Protein AF-A0A5R9DVR2-F1 (afdb_monomer_lite)

Structure (mmCIF, N/CA/C/O backbone):
data_AF-A0A5R9DVR2-F1
#
_entry.id   AF-A0A5R9DVR2-F1
#
loop_
_atom_site.group_PDB
_atom_site.id
_atom_site.type_symbol
_atom_site.label_atom_id
_atom_site.label_alt_id
_atom_site.label_comp_id
_atom_site.label_asym_id
_atom_site.label_entity_id
_atom_site.label_seq_id
_atom_site.pdbx_PDB_ins_code
_atom_site.Cartn_x
_atom_site.Cartn_y
_atom_site.Cartn_z
_atom_site.occupancy
_atom_site.B_iso_or_equiv
_atom_site.auth_seq_id
_atom_site.auth_comp_id
_atom_site.auth_asym_id
_atom_site.auth_atom_id
_atom_site.pdbx_PDB_model_num
ATOM 1 N N . MET A 1 1 ? -23.864 12.093 -17.823 1.00 37.00 1 MET A N 1
ATOM 2 C CA . MET A 1 1 ? -22.610 11.784 -17.109 1.00 37.00 1 MET A CA 1
ATOM 3 C C . MET A 1 1 ? -23.005 11.231 -15.755 1.00 37.00 1 MET A C 1
ATOM 5 O O . MET A 1 1 ? -23.477 11.993 -14.920 1.00 37.00 1 MET A O 1
ATOM 9 N N . SER A 1 2 ? -22.986 9.905 -15.611 1.00 36.50 2 SER A N 1
ATOM 10 C CA . SER A 1 2 ? -23.407 9.242 -14.376 1.00 36.50 2 SER A CA 1
ATOM 11 C C . SER A 1 2 ? -22.397 9.534 -13.280 1.00 36.50 2 SER A C 1
ATOM 13 O O . SER A 1 2 ? -21.210 9.268 -13.428 1.00 36.50 2 SER A O 1
ATOM 15 N N . LYS A 1 3 ? -22.899 10.113 -12.196 1.00 41.38 3 LYS A N 1
ATOM 16 C CA . LYS A 1 3 ? -22.211 10.243 -10.921 1.00 41.38 3 LYS A CA 1
ATOM 17 C C . LYS A 1 3 ? -22.078 8.821 -10.376 1.00 41.38 3 LYS A C 1
ATOM 19 O O . LYS A 1 3 ? -23.078 8.265 -9.929 1.00 41.38 3 LYS A O 1
ATOM 24 N N . THR A 1 4 ? -20.906 8.204 -10.523 1.00 46.38 4 THR A N 1
ATOM 25 C CA . THR A 1 4 ? -20.584 6.939 -9.851 1.00 46.38 4 THR A CA 1
ATOM 26 C C . THR A 1 4 ? -20.920 7.134 -8.379 1.00 46.38 4 THR A C 1
ATOM 28 O O . THR A 1 4 ? -20.463 8.101 -7.765 1.00 46.38 4 THR A O 1
ATOM 31 N N . ALA A 1 5 ? -21.832 6.314 -7.860 1.00 40.66 5 ALA A N 1
ATOM 32 C CA . ALA A 1 5 ? -22.157 6.326 -6.448 1.00 40.66 5 ALA A CA 1
ATOM 33 C C . ALA A 1 5 ? -20.849 6.064 -5.697 1.00 40.66 5 ALA A C 1
ATOM 35 O O . ALA A 1 5 ? -20.217 5.040 -5.937 1.00 40.66 5 ALA A O 1
ATOM 36 N N . LEU A 1 6 ? -20.417 7.022 -4.874 1.00 45.88 6 LEU A N 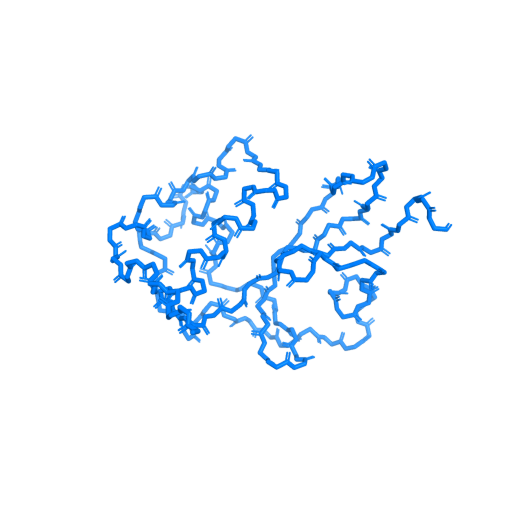1
ATOM 37 C CA . LEU A 1 6 ? -19.349 6.792 -3.908 1.00 45.88 6 LEU A CA 1
ATOM 38 C C . LEU A 1 6 ? -19.753 5.551 -3.112 1.00 45.88 6 LEU A C 1
ATOM 40 O O . LEU A 1 6 ? -20.857 5.526 -2.554 1.00 45.88 6 LEU A O 1
ATOM 44 N N . ALA A 1 7 ? -18.902 4.526 -3.144 1.00 50.78 7 ALA A N 1
ATOM 45 C CA . ALA A 1 7 ? -19.038 3.371 -2.281 1.00 50.78 7 ALA A CA 1
ATOM 46 C C . ALA A 1 7 ? -19.161 3.852 -0.828 1.00 50.78 7 ALA A C 1
ATOM 48 O O . ALA A 1 7 ? -18.681 4.924 -0.447 1.00 50.78 7 ALA A O 1
ATOM 49 N N . SER A 1 8 ? -19.939 3.108 -0.058 1.00 51.62 8 SER A N 1
ATOM 50 C CA . SER A 1 8 ? -20.327 3.443 1.302 1.00 51.62 8 SER A CA 1
ATOM 51 C C . SER A 1 8 ? -19.099 3.725 2.174 1.00 51.62 8 SER A C 1
ATOM 53 O O . SER A 1 8 ? -18.248 2.864 2.339 1.00 51.62 8 SER A O 1
ATOM 55 N N . ALA A 1 9 ? -19.014 4.915 2.776 1.00 58.16 9 ALA A N 1
ATOM 56 C CA . ALA A 1 9 ? -17.993 5.248 3.773 1.00 58.16 9 ALA A CA 1
ATOM 57 C C . ALA A 1 9 ? -18.313 4.585 5.132 1.00 58.16 9 ALA A C 1
ATOM 59 O O . ALA A 1 9 ? -18.431 5.278 6.144 1.00 58.16 9 ALA A O 1
ATOM 60 N N . ASP A 1 10 ? -18.561 3.271 5.145 1.00 70.56 10 ASP A N 1
ATOM 61 C CA . ASP A 1 10 ? -18.997 2.535 6.334 1.00 70.56 10 ASP A CA 1
ATOM 62 C C . ASP A 1 10 ? -17.785 2.053 7.151 1.00 70.56 10 ASP A C 1
ATOM 64 O O . ASP A 1 10 ? -17.018 1.205 6.688 1.00 70.56 10 ASP A O 1
ATOM 68 N N . PRO A 1 11 ? -17.607 2.526 8.398 1.00 69.94 11 PRO A N 1
ATOM 69 C CA . PRO A 1 11 ? -16.576 2.015 9.298 1.00 69.94 11 PRO A CA 1
ATOM 70 C C . PRO A 1 11 ? -16.641 0.495 9.530 1.00 69.94 11 PRO A C 1
ATOM 72 O O . PRO A 1 11 ? -15.624 -0.112 9.870 1.00 69.94 11 PRO A O 1
ATOM 75 N N . ALA A 1 12 ? -17.808 -0.133 9.348 1.00 80.75 12 ALA A N 1
ATOM 76 C CA . ALA A 1 12 ? -17.956 -1.582 9.446 1.00 80.75 12 ALA A CA 1
ATOM 77 C C . ALA A 1 12 ? -17.222 -2.325 8.319 1.00 80.75 12 ALA A C 1
ATOM 79 O O . ALA A 1 12 ? -16.687 -3.408 8.564 1.00 80.75 12 ALA A O 1
ATOM 80 N N . GLU A 1 13 ? -17.145 -1.741 7.117 1.00 86.94 13 GLU A N 1
ATOM 81 C CA . GLU A 1 13 ? -16.370 -2.314 6.012 1.00 86.94 13 GLU A CA 1
ATOM 82 C C . GLU A 1 13 ? -14.884 -2.327 6.352 1.00 86.94 13 GLU A C 1
ATOM 84 O O . GLU A 1 13 ? -14.237 -3.351 6.160 1.00 86.94 13 GLU A O 1
ATOM 89 N N . ILE A 1 14 ? -14.367 -1.251 6.959 1.00 91.50 14 ILE A N 1
ATOM 90 C CA . ILE A 1 14 ? -12.981 -1.228 7.434 1.00 91.50 14 ILE A CA 1
ATOM 91 C C . ILE A 1 14 ? -12.757 -2.313 8.470 1.00 91.50 14 ILE A C 1
ATOM 93 O O . ILE A 1 14 ? -11.841 -3.100 8.290 1.00 91.50 14 ILE A O 1
ATOM 97 N N . ALA A 1 15 ? -13.585 -2.413 9.513 1.00 91.12 15 ALA A N 1
ATOM 98 C CA . ALA A 1 15 ? -13.393 -3.414 10.564 1.00 91.12 15 ALA A CA 1
ATOM 99 C C . ALA A 1 15 ? -13.350 -4.859 10.022 1.00 91.12 15 ALA A C 1
ATOM 101 O O . ALA A 1 15 ? -12.606 -5.689 10.548 1.00 91.12 15 ALA A O 1
ATOM 102 N N . ALA A 1 16 ? -14.098 -5.150 8.951 1.00 93.25 16 ALA A N 1
ATOM 103 C CA . ALA A 1 16 ? -14.113 -6.455 8.294 1.00 93.25 16 ALA A CA 1
ATOM 104 C C . ALA A 1 16 ? -12.815 -6.796 7.533 1.00 93.25 16 ALA A C 1
ATOM 106 O O . ALA A 1 16 ? -12.591 -7.964 7.227 1.00 93.25 16 ALA A O 1
ATOM 107 N N . LEU A 1 17 ? -11.948 -5.816 7.249 1.00 95.50 17 LEU A N 1
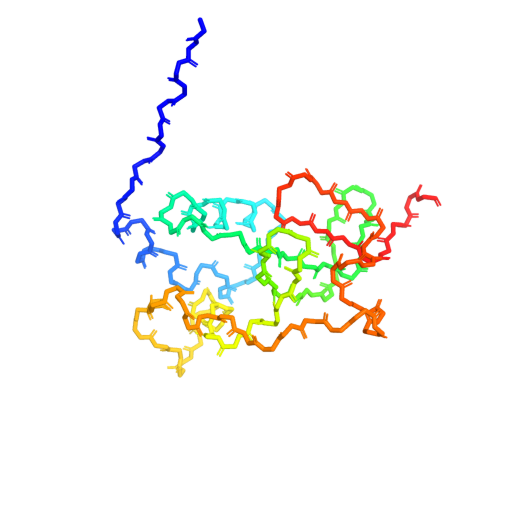ATOM 108 C CA . LEU A 1 17 ? -10.656 -6.037 6.584 1.00 95.50 17 LEU A CA 1
ATOM 109 C C . LEU A 1 17 ? -9.583 -6.611 7.524 1.00 95.50 17 LEU A C 1
ATOM 111 O O . LEU A 1 17 ? -8.511 -7.002 7.063 1.00 95.50 17 LEU A O 1
ATOM 115 N N . ARG A 1 18 ? -9.831 -6.668 8.839 1.00 95.44 18 ARG A N 1
ATOM 116 C CA . ARG A 1 18 ? -8.838 -7.152 9.806 1.00 95.44 18 ARG A CA 1
ATOM 117 C C . ARG A 1 18 ? -8.473 -8.604 9.516 1.00 95.44 18 ARG A C 1
ATOM 119 O O . ARG A 1 18 ? -9.348 -9.465 9.520 1.00 95.44 18 ARG A O 1
ATOM 126 N N . GLY A 1 19 ? -7.184 -8.891 9.349 1.00 96.62 19 GLY A N 1
ATOM 127 C CA . GLY A 1 19 ? -6.717 -10.256 9.087 1.00 96.62 19 GLY A CA 1
ATOM 128 C C . GLY A 1 19 ? -7.044 -10.799 7.693 1.00 96.62 19 GLY A C 1
ATOM 129 O O . GLY A 1 19 ? -6.824 -11.982 7.456 1.00 96.62 19 GLY A O 1
ATOM 130 N N . VAL A 1 20 ? -7.546 -9.975 6.766 1.00 97.31 20 VAL A N 1
ATOM 131 C CA . VAL A 1 20 ? -7.896 -10.413 5.402 1.00 97.31 20 VAL A CA 1
ATOM 132 C C . VAL A 1 20 ? -6.698 -10.962 4.615 1.00 97.31 20 VAL A C 1
ATOM 134 O O . VAL A 1 20 ? -6.889 -11.721 3.673 1.00 97.31 20 VAL A O 1
ATOM 137 N N . PHE A 1 21 ? -5.475 -10.616 5.020 1.00 96.75 21 PHE A N 1
ATOM 138 C CA . PHE A 1 21 ? -4.213 -11.067 4.427 1.00 96.75 21 PHE A CA 1
ATOM 139 C C . PHE A 1 21 ? -3.514 -12.172 5.231 1.00 96.75 21 PHE A C 1
ATOM 141 O O . PHE A 1 21 ? -2.367 -12.503 4.935 1.00 96.75 21 PHE A O 1
ATOM 148 N N . ALA A 1 22 ? -4.170 -12.758 6.240 1.00 96.06 22 ALA A N 1
ATOM 149 C CA . ALA A 1 22 ? -3.563 -13.785 7.093 1.00 96.06 22 ALA A CA 1
ATOM 150 C C . ALA A 1 22 ? -3.073 -15.020 6.310 1.00 96.06 22 ALA A C 1
ATOM 152 O O . ALA A 1 22 ? -2.054 -15.607 6.670 1.00 96.06 22 ALA A O 1
ATOM 153 N N . ASP A 1 23 ? -3.762 -15.375 5.222 1.00 95.56 23 ASP A N 1
ATOM 154 C CA . ASP A 1 23 ? -3.419 -16.504 4.347 1.00 95.56 23 ASP A CA 1
ATOM 155 C C . ASP A 1 23 ? -2.666 -16.067 3.072 1.00 95.56 23 ASP A C 1
ATOM 157 O O . ASP A 1 23 ? -2.536 -16.832 2.115 1.00 95.56 23 ASP A O 1
ATOM 161 N N . GLY A 1 24 ? -2.156 -14.833 3.052 1.00 94.69 24 GLY A N 1
ATOM 162 C CA . GLY A 1 24 ? -1.600 -14.190 1.865 1.00 94.69 24 GLY A CA 1
ATOM 163 C C . GLY A 1 24 ? -2.645 -13.400 1.077 1.00 94.69 24 GLY A C 1
ATOM 164 O O . GLY A 1 24 ? -3.785 -13.228 1.508 1.00 94.69 24 GLY A O 1
ATOM 165 N N . TYR A 1 25 ? -2.225 -12.858 -0.064 1.00 96.12 25 TYR A N 1
ATOM 166 C CA . TYR A 1 25 ? -3.041 -11.979 -0.897 1.00 96.12 25 TYR A CA 1
ATOM 167 C C . TYR A 1 25 ? -2.554 -11.963 -2.340 1.00 96.12 25 TYR A C 1
ATOM 169 O O . TYR A 1 25 ? -1.384 -12.214 -2.629 1.00 96.12 25 TYR A O 1
ATOM 177 N N . THR A 1 26 ? -3.471 -11.634 -3.241 1.00 95.75 26 THR A N 1
ATOM 178 C CA . THR A 1 26 ? -3.197 -11.379 -4.657 1.00 95.75 26 THR A CA 1
ATOM 179 C C . THR A 1 26 ? -3.176 -9.875 -4.955 1.00 95.75 26 THR A C 1
ATOM 181 O O . THR A 1 26 ? -3.599 -9.061 -4.132 1.00 95.75 26 THR A O 1
ATOM 184 N N . ALA A 1 27 ? -2.730 -9.480 -6.151 1.00 95.81 27 ALA A N 1
ATOM 185 C CA . ALA A 1 27 ? -2.832 -8.088 -6.610 1.00 95.81 27 ALA A CA 1
ATOM 186 C C . ALA A 1 27 ? -4.285 -7.577 -6.657 1.00 95.81 27 ALA A C 1
ATOM 188 O O . ALA A 1 27 ? -4.545 -6.411 -6.350 1.00 95.81 27 ALA A O 1
ATOM 189 N N . ASP A 1 28 ? -5.238 -8.456 -6.978 1.00 96.06 28 ASP A N 1
ATOM 190 C CA . ASP A 1 28 ? -6.666 -8.128 -6.967 1.00 96.06 28 ASP A CA 1
ATOM 191 C C . ASP A 1 28 ? -7.172 -7.889 -5.540 1.00 96.06 28 ASP A 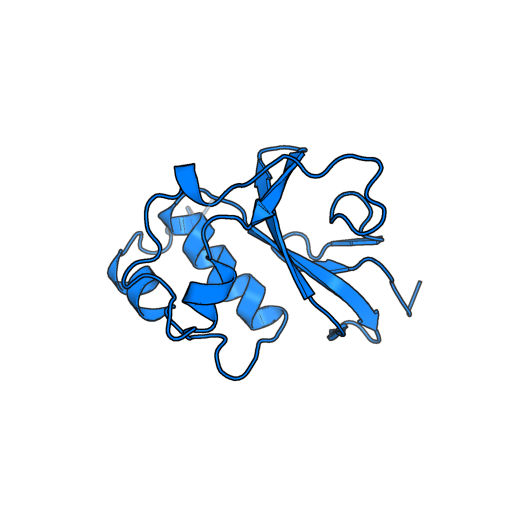C 1
ATOM 193 O O . ASP A 1 28 ? -7.931 -6.945 -5.297 1.00 96.06 28 ASP A O 1
ATOM 197 N N . ASP A 1 29 ? -6.713 -8.694 -4.574 1.00 96.94 29 ASP A N 1
ATOM 198 C CA . ASP A 1 29 ? -7.009 -8.460 -3.161 1.00 96.94 29 ASP A CA 1
ATOM 199 C C . ASP A 1 29 ? -6.450 -7.117 -2.696 1.00 96.94 29 ASP A C 1
ATOM 201 O O . ASP A 1 29 ? -7.158 -6.372 -2.019 1.00 96.94 29 ASP A O 1
ATOM 205 N N . ILE A 1 30 ? -5.222 -6.776 -3.100 1.00 97.69 30 ILE A N 1
ATOM 206 C CA . ILE A 1 30 ? -4.614 -5.474 -2.808 1.00 97.69 30 ILE A CA 1
ATOM 207 C C . ILE A 1 30 ? -5.466 -4.338 -3.370 1.00 97.69 30 ILE A C 1
ATOM 209 O O . ILE A 1 30 ? -5.853 -3.446 -2.616 1.00 97.69 30 ILE A O 1
ATOM 213 N N . ASN A 1 31 ? -5.815 -4.383 -4.658 1.00 97.12 31 ASN A N 1
ATOM 214 C CA . ASN A 1 31 ? -6.609 -3.332 -5.294 1.00 97.12 31 ASN A CA 1
ATOM 215 C C . ASN A 1 31 ? -7.960 -3.141 -4.608 1.00 97.12 31 ASN A C 1
ATOM 217 O O . ASN A 1 31 ? -8.376 -2.011 -4.353 1.00 97.12 31 ASN A O 1
ATOM 221 N N . ARG A 1 32 ? -8.628 -4.241 -4.250 1.00 96.19 32 ARG A N 1
ATOM 222 C CA . ARG A 1 32 ? -9.899 -4.192 -3.528 1.00 96.19 32 ARG A CA 1
ATOM 223 C C . ARG A 1 32 ? -9.734 -3.592 -2.132 1.00 96.19 32 ARG A C 1
ATOM 225 O O . ARG A 1 32 ? -10.452 -2.662 -1.781 1.00 96.19 32 ARG A O 1
ATOM 232 N N . VAL A 1 33 ? -8.817 -4.128 -1.327 1.00 96.94 33 VAL A N 1
ATOM 233 C CA . VAL A 1 33 ? -8.648 -3.743 0.084 1.00 96.94 33 VAL A CA 1
ATOM 234 C C . VAL A 1 33 ? -8.132 -2.310 0.202 1.00 96.94 33 VAL A C 1
ATOM 236 O O . VAL A 1 33 ? -8.681 -1.522 0.973 1.00 96.94 33 VAL A O 1
ATOM 239 N N . PHE A 1 34 ? -7.112 -1.938 -0.574 1.00 96.69 34 PHE A N 1
ATOM 240 C CA . PHE A 1 34 ? -6.557 -0.582 -0.538 1.00 96.69 34 PHE A CA 1
ATOM 241 C C . PHE A 1 34 ? -7.503 0.430 -1.181 1.00 96.69 34 PHE A C 1
ATOM 243 O O . PHE A 1 34 ? -7.577 1.557 -0.694 1.00 96.69 34 PHE A O 1
ATOM 250 N N . GLY A 1 35 ? -8.297 0.014 -2.174 1.00 95.75 35 GLY A N 1
ATOM 251 C CA . GLY A 1 35 ? -9.398 0.809 -2.709 1.00 95.75 35 GLY A CA 1
ATOM 252 C C . GLY A 1 35 ? -10.418 1.167 -1.627 1.00 95.75 35 GLY A C 1
ATOM 253 O O . GLY A 1 35 ? -10.711 2.344 -1.435 1.00 95.75 35 GLY A O 1
ATOM 254 N N . THR A 1 36 ? -10.873 0.193 -0.830 1.00 94.62 36 THR A N 1
ATOM 255 C CA . THR A 1 36 ? -11.785 0.457 0.299 1.00 94.62 36 THR A CA 1
ATOM 256 C C . THR A 1 36 ? -11.164 1.413 1.326 1.00 94.62 36 THR A C 1
ATOM 258 O O . THR A 1 36 ? -11.812 2.358 1.778 1.00 94.62 36 THR A O 1
ATOM 261 N N . ILE A 1 37 ? -9.886 1.228 1.680 1.00 93.38 37 ILE A N 1
ATOM 262 C CA . ILE A 1 37 ? -9.179 2.139 2.601 1.00 93.38 37 ILE A CA 1
ATOM 263 C C . ILE A 1 37 ? -9.100 3.558 2.014 1.00 93.38 37 ILE A C 1
ATOM 265 O O . ILE A 1 37 ? -9.328 4.535 2.736 1.00 93.38 37 ILE A O 1
ATOM 269 N N . HIS A 1 38 ? -8.806 3.688 0.718 1.00 93.25 38 HIS A N 1
ATOM 270 C CA . HIS A 1 38 ? -8.786 4.971 0.021 1.00 93.25 38 HIS A CA 1
ATOM 271 C C . HIS A 1 38 ? -10.157 5.638 0.084 1.00 93.25 38 HIS A C 1
ATOM 273 O O . HIS A 1 38 ? -10.243 6.810 0.441 1.00 93.25 38 HIS A O 1
ATOM 279 N N . GLU A 1 39 ? -11.227 4.919 -0.239 1.00 92.19 39 GLU A N 1
ATOM 280 C CA . GLU A 1 39 ? -12.585 5.465 -0.265 1.00 92.19 39 GLU A CA 1
ATOM 281 C C . GLU A 1 39 ? -13.028 5.985 1.109 1.00 92.19 39 GLU A C 1
ATOM 283 O O . GLU A 1 39 ? -13.648 7.048 1.193 1.00 92.19 39 GLU A O 1
ATOM 288 N N . VAL A 1 40 ? -12.659 5.291 2.191 1.00 90.50 40 VAL A N 1
ATOM 289 C CA . VAL A 1 40 ? -13.047 5.674 3.557 1.00 90.50 40 VAL A CA 1
ATOM 290 C C . VAL A 1 40 ? -12.166 6.788 4.129 1.00 90.50 40 VAL A C 1
ATOM 292 O O . VAL A 1 40 ? -12.675 7.715 4.763 1.00 90.50 40 VAL A O 1
ATOM 295 N N . TYR A 1 41 ? -10.847 6.724 3.927 1.00 90.50 41 TYR A N 1
ATOM 296 C CA . TYR A 1 41 ? -9.893 7.613 4.606 1.00 90.50 41 TYR A CA 1
ATOM 297 C C . TYR A 1 41 ? -9.231 8.656 3.701 1.00 90.50 41 TYR A C 1
ATOM 299 O O . TYR A 1 41 ? -8.507 9.526 4.196 1.00 90.50 41 TYR A O 1
ATOM 307 N N . GLY A 1 42 ? -9.435 8.579 2.386 1.00 91.69 42 GLY A N 1
ATOM 308 C CA . GLY A 1 42 ? -8.749 9.416 1.400 1.00 91.69 42 GLY A CA 1
ATOM 309 C C . GLY A 1 42 ? -7.236 9.189 1.372 1.00 91.69 42 GLY A C 1
ATOM 310 O O . GLY A 1 42 ? -6.478 10.117 1.085 1.00 91.69 42 GLY A O 1
ATOM 311 N N . ARG A 1 43 ? -6.773 7.991 1.757 1.00 91.94 43 ARG A N 1
ATOM 312 C CA . ARG A 1 43 ? -5.349 7.636 1.819 1.00 91.94 43 ARG A CA 1
ATOM 313 C C . ARG A 1 43 ? -5.023 6.572 0.786 1.00 91.94 43 ARG A C 1
ATOM 315 O O . ARG A 1 43 ? -5.595 5.491 0.814 1.00 91.94 43 ARG A O 1
ATOM 322 N N . THR A 1 44 ? -4.054 6.870 -0.071 1.00 95.06 44 THR A N 1
ATOM 323 C CA . THR A 1 44 ? -3.508 5.893 -1.011 1.00 95.06 44 THR A CA 1
ATOM 324 C C . THR A 1 44 ? -2.401 5.098 -0.338 1.00 95.06 44 THR A C 1
ATOM 326 O O . THR A 1 44 ? -1.425 5.668 0.161 1.00 95.06 44 THR A O 1
ATOM 329 N N . ILE A 1 45 ? -2.560 3.782 -0.355 1.00 96.12 45 ILE A N 1
ATOM 330 C CA . ILE A 1 45 ? -1.527 2.809 -0.008 1.00 96.12 45 ILE A CA 1
ATOM 331 C C . ILE A 1 45 ? -1.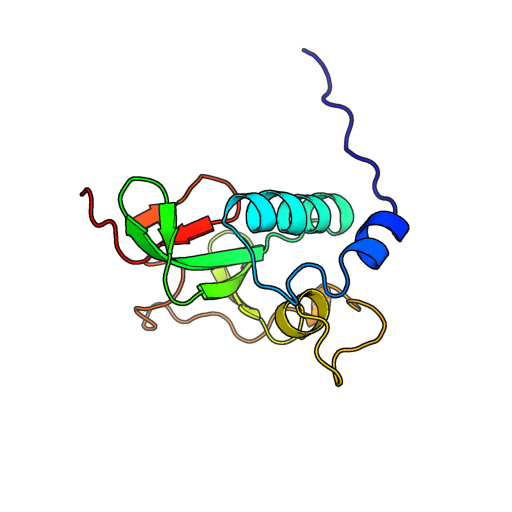162 2.081 -1.299 1.00 96.12 45 ILE A C 1
ATOM 333 O O . ILE A 1 45 ? -2.035 1.845 -2.127 1.00 96.12 45 ILE A O 1
ATOM 337 N N . VAL A 1 46 ? 0.108 1.763 -1.495 1.00 97.25 46 VAL A N 1
ATOM 338 C CA . VAL A 1 46 ? 0.621 1.043 -2.660 1.00 97.25 46 VAL A CA 1
ATOM 339 C C . VAL A 1 46 ? 1.356 -0.195 -2.173 1.00 97.25 46 VAL A C 1
ATOM 341 O O . VAL A 1 46 ? 2.143 -0.128 -1.227 1.00 97.25 46 VAL A O 1
ATOM 344 N N . CYS A 1 47 ? 1.091 -1.323 -2.816 1.00 97.69 47 CYS A N 1
ATOM 345 C CA . CYS A 1 47 ? 1.860 -2.542 -2.687 1.00 97.69 47 CYS A CA 1
ATOM 346 C C . CYS A 1 47 ? 2.933 -2.562 -3.774 1.00 97.69 47 CYS A C 1
ATOM 348 O O . CYS A 1 47 ? 2.636 -2.613 -4.969 1.00 97.69 47 CYS A O 1
ATOM 350 N N . ARG A 1 48 ? 4.191 -2.513 -3.345 1.00 97.31 48 ARG A N 1
ATOM 351 C CA . ARG A 1 48 ? 5.345 -2.741 -4.207 1.00 97.31 48 ARG A CA 1
ATOM 352 C C . ARG A 1 48 ? 5.628 -4.229 -4.213 1.00 97.31 48 ARG A C 1
ATOM 354 O O . ARG A 1 48 ? 5.928 -4.786 -3.163 1.00 97.31 48 ARG A O 1
ATOM 361 N N . TRP A 1 49 ? 5.611 -4.834 -5.387 1.00 97.81 49 TRP A N 1
ATOM 362 C CA . TRP A 1 49 ? 6.009 -6.213 -5.630 1.00 97.81 49 TRP A CA 1
ATOM 363 C C . TRP A 1 49 ? 7.440 -6.283 -6.153 1.00 97.81 49 TRP A C 1
ATOM 365 O O . TRP A 1 49 ? 7.978 -5.329 -6.728 1.00 97.81 49 TRP A O 1
ATOM 375 N N . GLN A 1 50 ? 8.068 -7.438 -5.971 1.00 96.31 50 GLN A N 1
ATOM 376 C CA . GLN A 1 50 ? 9.397 -7.693 -6.502 1.00 96.31 50 GLN A CA 1
ATOM 377 C C . GLN A 1 50 ? 9.390 -7.713 -8.033 1.00 96.31 50 GLN A C 1
ATOM 379 O O . GLN A 1 50 ? 10.267 -7.100 -8.644 1.00 96.31 50 GLN A O 1
ATOM 384 N N . LEU A 1 51 ? 8.426 -8.406 -8.645 1.00 95.94 51 LEU A N 1
ATOM 385 C CA . LEU A 1 51 ? 8.358 -8.565 -10.096 1.00 95.94 51 LEU A CA 1
ATOM 386 C C . LEU A 1 51 ? 6.924 -8.733 -10.613 1.00 95.94 51 LEU A C 1
ATOM 388 O O . LEU A 1 51 ? 6.054 -9.243 -9.906 1.00 95.94 51 LEU A O 1
ATOM 392 N N . LEU A 1 52 ? 6.713 -8.310 -11.856 1.00 94.62 52 LEU A N 1
ATOM 393 C CA . LEU A 1 52 ? 5.591 -8.669 -12.712 1.00 94.62 52 LEU A CA 1
ATOM 394 C C . LEU A 1 52 ? 6.093 -9.716 -13.717 1.00 94.62 52 LEU A C 1
ATOM 396 O O . LEU A 1 52 ? 7.119 -9.494 -14.358 1.00 94.62 52 LEU A O 1
ATOM 400 N N . ASP A 1 53 ? 5.403 -10.847 -13.821 1.00 94.81 53 ASP A N 1
ATOM 401 C CA . ASP A 1 53 ? 5.750 -11.944 -14.733 1.00 94.81 53 ASP A CA 1
ATOM 402 C C . ASP A 1 53 ? 4.478 -12.598 -15.272 1.00 94.81 53 ASP A C 1
ATOM 404 O O . ASP A 1 53 ? 3.563 -12.911 -14.502 1.00 94.81 53 ASP A O 1
ATOM 408 N N . GLU A 1 54 ? 4.401 -12.736 -16.594 1.00 91.25 54 GLU A N 1
ATOM 409 C CA . GLU A 1 54 ? 3.225 -13.191 -17.343 1.00 91.25 54 GLU A CA 1
ATOM 410 C C . GLU A 1 54 ? 1.941 -12.408 -16.996 1.00 91.25 54 GLU A C 1
ATOM 412 O O . GLU A 1 54 ? 0.830 -12.947 -16.990 1.00 91.25 54 GLU A O 1
ATOM 417 N N . GLY A 1 55 ? 2.085 -11.118 -16.678 1.00 87.69 55 GLY A N 1
ATOM 418 C CA . GLY A 1 55 ? 0.985 -10.252 -16.239 1.00 87.69 55 GLY A CA 1
ATOM 419 C C . GLY A 1 55 ? 0.518 -10.457 -14.791 1.00 87.69 55 GLY A C 1
ATOM 420 O O . GLY A 1 55 ? -0.500 -9.883 -14.402 1.00 87.69 55 GLY A O 1
ATOM 421 N N . TRP A 1 56 ? 1.247 -11.228 -13.980 1.00 90.88 56 TRP A N 1
ATOM 422 C CA . TRP A 1 56 ? 0.953 -11.448 -12.562 1.00 90.88 56 TRP A CA 1
ATOM 423 C C . TRP A 1 56 ? 2.009 -10.801 -11.674 1.00 90.88 56 TRP A C 1
ATOM 425 O O . TRP A 1 56 ? 3.205 -10.943 -11.915 1.00 90.88 56 TRP A O 1
ATOM 435 N N . TYR A 1 57 ? 1.573 -10.108 -10.622 1.00 93.62 57 TYR A N 1
ATOM 436 C CA . TYR A 1 57 ? 2.465 -9.580 -9.591 1.00 93.62 57 TYR A CA 1
ATOM 437 C C . TYR A 1 57 ? 2.886 -10.695 -8.632 1.00 93.62 57 TYR A C 1
ATOM 439 O O . TYR A 1 57 ? 2.036 -11.433 -8.129 1.00 93.62 57 TYR A O 1
ATOM 447 N N . GLN A 1 58 ? 4.192 -10.833 -8.392 1.00 92.06 58 GLN A N 1
ATOM 448 C CA . GLN A 1 58 ? 4.753 -11.966 -7.655 1.00 92.06 58 GLN A CA 1
ATOM 449 C C . GLN A 1 58 ? 5.973 -11.582 -6.801 1.00 92.06 58 GLN A C 1
ATOM 451 O O . GLN A 1 58 ? 6.550 -10.494 -6.905 1.00 92.06 58 GLN A O 1
ATOM 456 N N . GLY A 1 59 ? 6.401 -12.540 -5.976 1.00 91.94 59 GLY A N 1
ATOM 457 C CA . GLY A 1 59 ? 7.577 -12.427 -5.118 1.00 91.94 59 GLY A CA 1
ATOM 458 C C . GLY A 1 59 ? 7.298 -11.670 -3.825 1.00 91.94 59 GLY A C 1
ATOM 459 O O . GLY A 1 59 ? 6.163 -11.612 -3.354 1.00 91.94 59 GLY A O 1
ATOM 460 N N . ASN A 1 60 ? 8.356 -11.123 -3.228 1.00 93.38 60 ASN A N 1
ATOM 461 C CA . ASN A 1 60 ? 8.218 -10.344 -2.002 1.00 93.38 60 ASN A CA 1
ATOM 462 C C . ASN A 1 60 ? 7.463 -9.040 -2.272 1.00 93.38 60 ASN A C 1
ATOM 464 O O . ASN A 1 60 ? 7.663 -8.403 -3.309 1.00 93.38 60 ASN A O 1
ATOM 468 N N . SER A 1 61 ? 6.653 -8.628 -1.306 1.00 94.81 61 SER A N 1
ATOM 469 C CA . SER A 1 61 ? 5.854 -7.413 -1.374 1.00 94.81 61 SER A CA 1
ATOM 470 C C . SER A 1 61 ? 6.012 -6.562 -0.120 1.00 94.81 61 SER A C 1
ATOM 472 O O . SER A 1 61 ? 6.220 -7.067 0.983 1.00 94.81 61 SER A O 1
ATOM 474 N N . GLU A 1 62 ? 5.896 -5.250 -0.294 1.00 95.50 62 GLU A N 1
ATOM 475 C CA . GLU A 1 62 ? 5.972 -4.268 0.785 1.00 95.50 62 GLU A CA 1
ATOM 476 C C . GLU A 1 62 ? 4.947 -3.154 0.582 1.00 95.50 62 GLU A C 1
ATOM 478 O O . GLU A 1 62 ? 4.600 -2.808 -0.549 1.00 95.50 62 GLU A O 1
ATOM 483 N N . PHE A 1 63 ? 4.452 -2.584 1.682 1.00 96.06 63 PHE A N 1
ATOM 484 C CA . PHE A 1 63 ? 3.400 -1.568 1.654 1.00 96.06 63 PHE A CA 1
ATOM 485 C C . PHE A 1 63 ? 3.963 -0.172 1.911 1.00 96.06 63 PHE A C 1
ATOM 487 O O . PHE A 1 63 ? 4.774 0.049 2.812 1.00 96.06 63 PHE A O 1
ATOM 494 N N . TYR A 1 64 ? 3.476 0.784 1.129 1.00 96.62 64 TYR A N 1
ATOM 495 C CA . TYR A 1 64 ? 3.909 2.173 1.150 1.00 96.62 64 TYR A CA 1
ATOM 496 C C . TYR A 1 64 ? 2.708 3.101 1.137 1.00 96.62 64 TYR A C 1
ATOM 498 O O . TYR A 1 64 ? 1.707 2.836 0.482 1.00 96.62 64 TYR A O 1
ATOM 506 N N . HIS A 1 65 ? 2.816 4.240 1.807 1.00 96.12 65 HIS A N 1
ATOM 507 C CA . HIS A 1 65 ? 1.801 5.286 1.738 1.00 96.12 65 HIS A CA 1
ATOM 508 C C . HIS A 1 65 ? 2.198 6.315 0.696 1.00 96.12 65 HIS A C 1
ATOM 510 O O . HIS A 1 65 ? 3.330 6.794 0.712 1.00 96.12 65 HIS A O 1
ATOM 516 N N . GLN A 1 66 ? 1.262 6.710 -0.159 1.00 95.75 66 GLN A N 1
ATOM 517 C CA . GLN A 1 66 ? 1.488 7.743 -1.162 1.00 95.75 66 GLN A CA 1
ATOM 518 C C . GLN A 1 66 ? 0.798 9.053 -0.758 1.00 95.75 66 GLN A C 1
ATOM 520 O O . GLN A 1 66 ? -0.359 9.076 -0.324 1.00 95.75 66 GLN A O 1
ATOM 525 N N . ASP A 1 67 ? 1.525 10.161 -0.895 1.00 93.69 67 ASP A N 1
ATOM 526 C CA . ASP A 1 67 ? 0.994 11.520 -0.798 1.00 93.69 67 ASP A CA 1
ATOM 527 C C . ASP A 1 67 ? 1.567 12.383 -1.923 1.00 93.69 67 ASP A C 1
ATOM 529 O O . ASP A 1 67 ? 2.752 12.734 -1.933 1.00 93.69 67 ASP A O 1
ATOM 533 N N . GLY A 1 68 ? 0.735 12.676 -2.922 1.00 92.50 68 GLY A N 1
ATOM 534 C CA . GLY A 1 68 ? 1.199 13.269 -4.171 1.00 92.50 68 GLY A CA 1
ATOM 535 C C . GLY A 1 68 ? 2.286 12.408 -4.824 1.00 92.50 68 GLY A C 1
ATOM 536 O O . GLY A 1 68 ? 2.062 11.243 -5.139 1.00 92.50 68 GLY A O 1
ATOM 537 N N . ALA A 1 69 ? 3.470 12.990 -5.023 1.00 91.62 69 ALA A N 1
ATOM 538 C CA . ALA A 1 69 ? 4.621 12.316 -5.630 1.00 91.62 69 ALA A CA 1
ATOM 539 C C . ALA A 1 69 ? 5.574 11.668 -4.607 1.00 91.62 69 ALA A C 1
ATOM 541 O O . ALA A 1 69 ? 6.629 11.167 -4.986 1.00 91.62 69 ALA A O 1
ATOM 542 N N . THR A 1 70 ? 5.266 11.737 -3.309 1.00 95.75 70 THR A N 1
ATOM 543 C CA . THR A 1 70 ? 6.142 11.231 -2.246 1.00 95.75 70 THR A CA 1
ATOM 544 C C . THR A 1 70 ? 5.576 9.955 -1.643 1.00 95.75 70 THR A C 1
ATOM 546 O O . THR A 1 70 ? 4.391 9.888 -1.312 1.00 95.75 70 THR A O 1
ATOM 549 N N . TYR A 1 71 ? 6.449 8.967 -1.461 1.00 97.06 71 TYR A N 1
ATOM 550 C CA . TYR A 1 71 ? 6.142 7.726 -0.762 1.00 97.06 71 TYR A CA 1
ATOM 551 C C . TYR A 1 71 ? 6.695 7.753 0.660 1.00 97.06 71 TYR A C 1
ATOM 553 O O . TYR A 1 71 ? 7.720 8.381 0.932 1.00 97.06 71 TYR A O 1
ATOM 561 N N . PHE A 1 72 ? 6.020 7.057 1.566 1.00 96.69 72 PHE A N 1
ATOM 562 C CA . PHE A 1 72 ? 6.395 6.916 2.968 1.00 96.69 72 PHE A CA 1
ATOM 563 C C . PHE A 1 72 ? 6.328 5.440 3.349 1.00 96.69 72 PHE A C 1
ATOM 565 O O . PHE A 1 72 ? 5.423 4.734 2.901 1.00 96.69 72 PHE A O 1
ATOM 572 N N . TYR A 1 73 ? 7.254 4.985 4.190 1.00 95.19 73 TYR A N 1
ATOM 573 C CA . TYR A 1 73 ? 7.200 3.624 4.727 1.00 95.19 73 TYR A CA 1
ATOM 574 C C . TYR A 1 73 ? 5.935 3.425 5.574 1.00 95.19 73 TYR A C 1
ATOM 576 O O . TYR A 1 73 ? 5.477 4.366 6.235 1.00 95.19 73 TYR A O 1
ATOM 584 N N . ASP A 1 74 ? 5.378 2.213 5.578 1.00 91.31 74 ASP A N 1
ATOM 585 C CA . ASP A 1 74 ? 4.358 1.843 6.560 1.00 91.31 74 ASP A CA 1
ATOM 586 C C . ASP A 1 74 ? 4.990 1.753 7.955 1.00 91.31 74 ASP A C 1
ATOM 588 O O . ASP A 1 74 ? 5.946 1.017 8.178 1.00 91.31 74 ASP A O 1
ATOM 592 N N . ASN A 1 75 ? 4.484 2.552 8.891 1.00 82.75 75 ASN A N 1
ATOM 593 C CA . ASN A 1 75 ? 4.971 2.615 10.273 1.00 82.75 75 ASN A CA 1
ATOM 594 C C . ASN A 1 75 ? 3.838 2.422 11.290 1.00 82.75 75 ASN A C 1
ATOM 596 O O . ASN A 1 75 ? 4.088 2.341 12.490 1.00 82.75 75 ASN A O 1
ATOM 600 N N . GLY A 1 76 ? 2.586 2.379 10.824 1.00 64.75 76 GLY A N 1
ATOM 601 C CA . GLY A 1 76 ? 1.406 2.230 11.675 1.00 64.75 76 GLY A CA 1
ATOM 602 C C . GLY A 1 76 ? 0.853 0.819 11.754 1.00 64.75 76 GLY A C 1
ATOM 603 O O . GLY A 1 76 ? -0.223 0.654 12.322 1.00 64.75 76 GLY A O 1
ATOM 604 N N . GLY A 1 77 ? 1.543 -0.172 11.185 1.00 79.88 77 GLY A N 1
ATOM 605 C CA . GLY A 1 77 ? 1.097 -1.558 11.232 1.00 79.88 77 GLY A CA 1
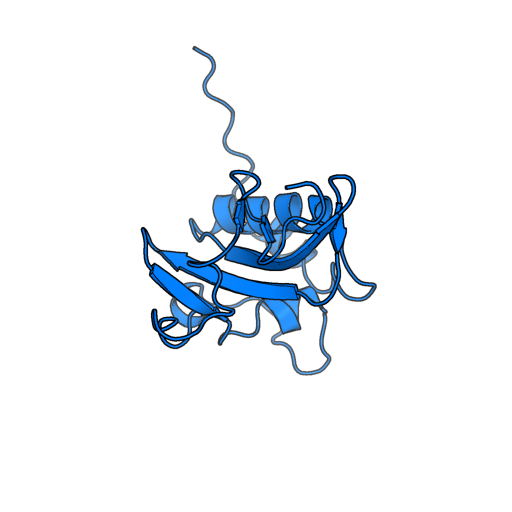ATOM 606 C C . GLY A 1 77 ? -0.174 -1.791 10.421 1.00 79.88 77 GLY A C 1
ATOM 607 O O . GLY A 1 77 ? -0.995 -2.613 10.822 1.00 79.88 77 GLY A O 1
ATOM 608 N N . VAL A 1 78 ? -0.359 -1.084 9.295 1.00 92.38 78 VAL A N 1
ATOM 609 C CA . VAL A 1 78 ? -1.459 -1.404 8.371 1.00 92.38 78 VAL A CA 1
ATOM 610 C C . VAL A 1 78 ? -1.258 -2.819 7.844 1.00 92.38 78 VAL A C 1
ATOM 612 O O . VAL A 1 78 ? -2.198 -3.612 7.865 1.00 92.38 78 VAL A O 1
ATOM 615 N N . TYR A 1 79 ? -0.024 -3.165 7.460 1.00 92.00 79 TYR A N 1
ATOM 616 C CA . TYR A 1 79 ? 0.319 -4.539 7.095 1.00 92.00 79 TYR A CA 1
ATOM 617 C C . TYR A 1 79 ? 0.020 -5.530 8.229 1.00 92.00 79 TYR A C 1
ATOM 619 O O . TYR A 1 79 ? -0.686 -6.514 8.012 1.00 92.00 79 TYR A O 1
ATOM 627 N N . ASP A 1 80 ? 0.503 -5.260 9.444 1.00 92.38 80 ASP A N 1
ATOM 628 C CA . ASP A 1 80 ? 0.315 -6.150 10.598 1.00 92.38 80 ASP A CA 1
ATOM 629 C C . ASP A 1 80 ? -1.169 -6.358 10.923 1.00 92.38 80 ASP A C 1
ATOM 631 O O . ASP A 1 80 ? -1.610 -7.472 11.208 1.00 92.38 80 ASP A O 1
ATOM 635 N N . TRP A 1 81 ? -1.966 -5.294 10.837 1.00 95.56 81 TRP A N 1
ATOM 636 C CA . TRP A 1 81 ? -3.399 -5.330 11.091 1.00 95.56 81 TRP A CA 1
ATOM 637 C C . TRP A 1 81 ? -4.164 -6.102 10.009 1.00 95.56 81 TRP A C 1
ATOM 639 O O . TRP A 1 81 ? -5.011 -6.944 10.328 1.00 95.56 81 TRP A O 1
ATOM 649 N N . LEU A 1 82 ? -3.833 -5.878 8.734 1.00 96.38 82 LEU A N 1
ATOM 650 C CA . LEU A 1 82 ? -4.403 -6.625 7.609 1.00 96.38 82 LEU A CA 1
ATOM 651 C C . LEU A 1 82 ? -3.979 -8.093 7.623 1.00 96.38 82 LEU A C 1
ATOM 653 O O . LEU A 1 82 ? -4.766 -8.947 7.234 1.00 96.38 82 LEU A O 1
ATOM 657 N N . SER A 1 83 ? -2.786 -8.401 8.125 1.00 95.06 83 SER A N 1
ATOM 658 C CA . SER A 1 83 ? -2.302 -9.777 8.299 1.00 95.06 83 SER A CA 1
ATOM 659 C C . SER A 1 83 ? -2.859 -10.444 9.560 1.00 95.06 83 SER A C 1
ATOM 661 O O . SER A 1 83 ? -2.702 -11.646 9.750 1.00 95.06 83 SER A O 1
ATOM 663 N N . GLY A 1 84 ? -3.514 -9.681 10.442 1.00 94.06 84 GLY A N 1
ATOM 664 C CA . GLY A 1 84 ? -4.070 -10.195 11.692 1.00 94.06 84 GLY A CA 1
ATOM 665 C C . GLY A 1 84 ? -2.995 -10.610 12.695 1.00 94.06 84 GLY A C 1
ATOM 666 O O . GLY A 1 84 ? -3.225 -11.529 13.483 1.00 94.06 84 GLY A O 1
ATOM 667 N N . ALA A 1 85 ? -1.829 -9.954 12.665 1.00 92.56 85 ALA A N 1
ATOM 668 C CA . ALA A 1 85 ? -0.721 -10.264 13.556 1.00 92.56 85 ALA A CA 1
ATOM 669 C C . ALA A 1 85 ? -1.179 -10.219 15.033 1.00 92.56 85 ALA A C 1
ATOM 671 O O . ALA A 1 85 ? -1.982 -9.354 15.397 1.00 92.56 85 ALA A O 1
ATOM 672 N N . PRO A 1 86 ? -0.687 -11.121 15.907 1.00 89.19 86 PRO A N 1
ATOM 673 C CA . PRO A 1 86 ? -1.153 -11.217 17.295 1.00 89.19 86 PRO A CA 1
ATOM 674 C C . PRO A 1 86 ? -1.036 -9.913 18.092 1.00 89.19 86 PRO A C 1
ATOM 676 O O . PRO A 1 86 ? -1.907 -9.617 18.908 1.00 89.19 86 PRO A O 1
ATOM 679 N N . ASP A 1 87 ? 0.011 -9.134 17.813 1.00 88.25 87 ASP A N 1
ATOM 680 C CA . ASP A 1 87 ? 0.307 -7.864 18.482 1.00 88.25 87 ASP A CA 1
ATOM 681 C C . ASP A 1 87 ? -0.240 -6.641 17.719 1.00 88.25 87 ASP A C 1
ATOM 683 O O . ASP A 1 87 ? -0.030 -5.500 18.140 1.00 88.25 87 ASP A O 1
ATOM 687 N N . ALA A 1 88 ? -0.954 -6.854 16.606 1.00 88.69 88 ALA A N 1
ATOM 688 C CA . ALA A 1 88 ? -1.589 -5.769 15.872 1.00 88.69 88 ALA A CA 1
ATOM 689 C C . ALA A 1 88 ? -2.698 -5.118 16.718 1.00 88.69 88 ALA A C 1
ATOM 691 O O . ALA A 1 88 ? -3.419 -5.812 17.451 1.00 88.69 88 ALA A O 1
ATOM 692 N N . PRO A 1 89 ? -2.898 -3.794 16.599 1.00 86.12 89 PRO A N 1
ATOM 693 C CA . PRO A 1 89 ? -3.959 -3.105 17.321 1.00 86.12 89 PRO A CA 1
ATOM 694 C C . PRO A 1 89 ? -5.349 -3.681 16.987 1.00 86.12 89 PRO A C 1
ATOM 696 O O . PRO A 1 89 ? -5.569 -4.323 15.959 1.00 86.12 89 PRO A O 1
ATOM 699 N N . ALA A 1 90 ? -6.325 -3.469 17.874 1.00 87.25 90 ALA A N 1
ATOM 700 C CA . ALA A 1 90 ? -7.693 -3.941 17.637 1.00 87.25 90 ALA A CA 1
ATOM 701 C C . ALA A 1 90 ? -8.343 -3.224 16.439 1.00 87.25 90 ALA A C 1
ATOM 703 O O . ALA A 1 90 ? -9.034 -3.842 15.632 1.00 87.25 90 ALA A O 1
ATOM 704 N N . GLU A 1 91 ? -8.055 -1.934 16.292 1.00 88.38 91 GLU A N 1
ATOM 705 C CA . GLU A 1 91 ? -8.525 -1.073 15.209 1.00 88.38 91 GLU A CA 1
ATOM 706 C C . GLU A 1 91 ? -7.340 -0.617 14.357 1.00 88.38 91 GLU A C 1
ATOM 708 O O . GLU A 1 91 ? -6.225 -0.498 14.865 1.00 88.38 91 GLU A O 1
ATOM 713 N N . LEU A 1 92 ? -7.592 -0.295 13.086 1.00 88.19 92 LEU A N 1
ATOM 714 C CA . LEU A 1 92 ? -6.567 0.217 12.170 1.00 88.19 92 LEU A CA 1
ATOM 715 C C . LEU A 1 92 ? -5.971 1.562 12.647 1.00 88.19 92 LEU A C 1
ATOM 717 O O . LEU A 1 92 ? -4.857 1.929 12.285 1.00 88.19 92 LEU A O 1
ATOM 721 N N . GLY A 1 93 ? -6.688 2.289 13.510 1.00 86.44 93 GLY A N 1
ATOM 722 C CA . GLY A 1 93 ? -6.208 3.508 14.158 1.00 86.44 93 GLY A CA 1
ATOM 723 C C . GLY A 1 93 ? -6.335 4.768 13.298 1.00 86.44 93 GLY A C 1
ATOM 724 O O . GLY A 1 93 ? -7.101 4.816 12.339 1.00 86.44 93 GLY A O 1
ATOM 725 N N . ASP A 1 94 ? -5.607 5.819 13.685 1.00 87.56 94 ASP A N 1
ATOM 726 C CA . ASP A 1 94 ? -5.638 7.135 13.030 1.00 87.56 94 ASP A CA 1
ATOM 727 C C . ASP A 1 94 ? -4.787 7.143 11.740 1.00 87.56 94 ASP A C 1
ATOM 729 O O . ASP A 1 94 ? -3.563 6.989 11.836 1.00 87.56 94 ASP A O 1
ATOM 733 N N . PRO A 1 95 ? -5.378 7.419 10.558 1.00 87.81 95 PRO A N 1
ATOM 734 C CA . PRO A 1 95 ? -4.655 7.480 9.289 1.00 87.81 95 PRO A CA 1
ATOM 735 C C . PRO A 1 95 ? -3.490 8.466 9.240 1.00 87.81 95 PRO A C 1
ATOM 737 O O . PRO A 1 95 ? -2.565 8.297 8.445 1.00 87.81 95 PRO A O 1
ATOM 740 N N . LEU A 1 96 ? -3.496 9.500 10.086 1.00 84.81 96 LEU A N 1
ATOM 741 C CA . LEU A 1 96 ? -2.385 10.450 10.179 1.00 84.81 96 LEU A CA 1
ATOM 742 C C . LEU A 1 96 ? -1.124 9.839 10.801 1.00 84.81 96 LEU A C 1
ATOM 744 O O . LEU A 1 96 ? -0.050 10.428 10.692 1.00 84.81 96 LEU A O 1
ATOM 748 N N . ARG A 1 97 ? -1.245 8.678 11.451 1.00 88.06 97 ARG A N 1
ATOM 749 C CA . ARG A 1 97 ? -0.147 7.985 12.136 1.00 88.06 97 ARG A CA 1
ATOM 750 C C . ARG A 1 97 ? 0.365 6.761 11.392 1.00 88.06 97 ARG A C 1
ATOM 752 O O . ARG A 1 97 ? 1.342 6.171 11.838 1.00 88.06 97 ARG A O 1
ATOM 759 N N . TRP A 1 98 ? -0.261 6.381 10.278 1.00 90.94 98 TRP A N 1
ATOM 760 C CA . TRP A 1 98 ? 0.165 5.199 9.527 1.00 90.94 98 TRP A CA 1
ATOM 761 C C . TRP A 1 98 ? 1.508 5.380 8.827 1.00 90.94 98 TRP A C 1
ATOM 763 O O . TRP A 1 98 ? 2.274 4.432 8.672 1.00 90.94 98 TRP A O 1
ATOM 773 N N . ARG A 1 99 ? 1.804 6.613 8.420 1.00 92.06 99 ARG A N 1
ATOM 774 C CA . ARG A 1 99 ? 2.995 6.933 7.639 1.00 92.06 99 ARG A CA 1
ATOM 775 C C . ARG A 1 99 ? 4.216 7.075 8.537 1.00 92.06 99 ARG A C 1
ATOM 777 O O . ARG A 1 99 ? 4.178 7.770 9.552 1.00 92.06 99 ARG A O 1
ATOM 784 N N . GLY A 1 100 ? 5.307 6.447 8.122 1.00 92.81 100 GLY A N 1
ATOM 785 C CA . GLY A 1 100 ? 6.633 6.635 8.688 1.00 92.81 100 GLY A CA 1
ATOM 786 C C . GLY A 1 100 ? 7.403 7.766 8.021 1.00 92.81 100 GLY A C 1
ATOM 787 O O . GLY A 1 100 ? 6.845 8.757 7.545 1.00 92.81 100 GLY A O 1
ATOM 788 N N . SER A 1 101 ? 8.722 7.595 7.982 1.00 95.50 101 SER A N 1
ATOM 789 C CA . SER A 1 101 ? 9.620 8.493 7.261 1.00 95.50 101 SER A CA 1
ATOM 790 C C . SER A 1 101 ? 9.360 8.449 5.747 1.00 95.50 101 SER A C 1
ATOM 792 O O . SER A 1 101 ? 8.964 7.403 5.224 1.00 95.50 101 SER A O 1
ATOM 794 N N . PRO A 1 102 ? 9.622 9.552 5.022 1.00 97.31 102 PRO A N 1
ATOM 795 C CA . PRO A 1 102 ? 9.628 9.539 3.565 1.00 97.31 102 PRO A CA 1
ATOM 796 C C . PRO A 1 102 ? 10.645 8.526 3.031 1.00 97.31 102 PRO A C 1
ATOM 798 O O . PRO A 1 102 ? 11.756 8.427 3.562 1.00 97.31 102 PRO A O 1
ATOM 801 N N . VAL A 1 103 ? 10.287 7.826 1.959 1.00 97.69 103 VAL A N 1
ATOM 802 C CA . VAL A 1 103 ? 11.210 6.958 1.225 1.00 97.69 103 VAL A CA 1
ATOM 803 C C . VAL A 1 103 ? 12.199 7.853 0.472 1.00 97.69 103 VAL A C 1
ATOM 805 O O . VAL A 1 103 ? 11.779 8.698 -0.327 1.00 97.69 103 VAL A O 1
ATOM 808 N N . PRO A 1 104 ? 13.513 7.741 0.722 1.00 97.19 104 PRO A N 1
ATOM 809 C CA . PRO A 1 104 ? 14.488 8.571 0.037 1.00 97.19 104 PRO A CA 1
ATOM 810 C C . PRO A 1 104 ? 14.653 8.109 -1.413 1.00 97.19 104 PRO A C 1
ATOM 812 O O . PRO A 1 104 ? 14.689 6.917 -1.695 1.00 97.19 104 PRO A O 1
ATOM 815 N N . ASN A 1 105 ? 14.891 9.045 -2.334 1.00 94.69 105 ASN A N 1
ATOM 816 C CA . ASN A 1 105 ? 15.149 8.713 -3.744 1.00 94.69 105 ASN A CA 1
ATOM 817 C C . ASN A 1 105 ? 16.339 7.753 -3.946 1.00 94.69 105 ASN A C 1
ATOM 819 O O . ASN A 1 105 ? 16.422 7.094 -4.978 1.00 94.69 105 ASN A O 1
ATOM 823 N N . SER A 1 106 ? 17.273 7.685 -2.992 1.00 96.50 106 SER A N 1
ATOM 824 C CA . SER A 1 106 ? 18.407 6.756 -3.022 1.00 96.50 106 SER A CA 1
ATOM 825 C C . SER A 1 106 ? 18.032 5.306 -2.716 1.00 96.50 106 SER A C 1
ATOM 827 O O . SER A 1 106 ? 18.831 4.418 -3.006 1.00 96.50 106 SER A O 1
ATOM 829 N N . ASP A 1 107 ? 16.868 5.063 -2.110 1.00 96.56 107 ASP A N 1
ATOM 830 C CA . ASP A 1 107 ? 16.340 3.715 -1.939 1.00 96.56 107 ASP A CA 1
ATOM 831 C C . ASP A 1 107 ? 15.891 3.203 -3.306 1.00 96.56 107 ASP A C 1
ATOM 833 O O . ASP A 1 107 ? 14.909 3.692 -3.860 1.00 96.56 107 ASP A O 1
ATOM 837 N N . ARG A 1 108 ? 16.660 2.266 -3.867 1.00 94.31 108 ARG A N 1
ATOM 838 C CA . ARG A 1 108 ? 16.434 1.712 -5.209 1.00 94.31 108 ARG A CA 1
ATOM 839 C C . ARG A 1 108 ? 15.303 0.692 -5.244 1.00 94.31 108 ARG A C 1
ATOM 841 O O . ARG A 1 108 ? 14.889 0.318 -6.334 1.00 94.31 108 ARG A O 1
ATOM 848 N N . GLU A 1 109 ? 14.840 0.249 -4.083 1.00 94.56 109 GLU A N 1
ATOM 849 C CA . GLU A 1 109 ? 13.734 -0.692 -3.956 1.00 94.56 109 GLU A CA 1
ATOM 850 C C . GLU A 1 109 ? 12.411 0.003 -3.614 1.00 94.56 109 GLU A C 1
ATOM 852 O O . GLU A 1 109 ? 11.364 -0.640 -3.559 1.00 94.56 109 GLU A O 1
ATOM 857 N N . GLY A 1 110 ? 12.441 1.325 -3.423 1.00 95.12 110 GLY A N 1
ATOM 858 C CA . GLY A 1 110 ? 11.240 2.111 -3.199 1.00 95.12 110 GLY A CA 1
ATOM 859 C C . GLY A 1 110 ? 10.308 2.134 -4.420 1.00 95.12 110 GLY A C 1
ATOM 860 O O . GLY A 1 110 ? 10.772 2.088 -5.565 1.00 95.12 110 GLY A O 1
ATOM 861 N N . PRO A 1 111 ? 8.990 2.289 -4.200 1.00 96.69 111 PRO A N 1
ATOM 862 C CA . PRO A 1 111 ? 7.974 2.275 -5.258 1.00 96.69 111 PRO A CA 1
ATOM 863 C C . PRO A 1 111 ? 8.164 3.377 -6.312 1.00 96.69 111 PRO A C 1
ATOM 865 O O . PRO A 1 111 ? 7.721 3.219 -7.443 1.00 96.69 111 PRO A O 1
ATOM 868 N N . GLN A 1 112 ? 8.871 4.469 -5.995 1.00 95.44 112 GLN A N 1
ATOM 869 C CA . GLN A 1 112 ? 9.217 5.510 -6.971 1.00 95.44 112 GLN A CA 1
ATOM 870 C C . GLN A 1 112 ? 10.110 5.029 -8.129 1.00 95.44 112 GLN A C 1
ATOM 872 O O . GLN A 1 112 ? 10.263 5.760 -9.106 1.00 95.44 112 GLN A O 1
ATOM 877 N N . HIS A 1 113 ? 10.714 3.841 -8.016 1.00 95.56 113 HIS A N 1
ATOM 878 C CA . HIS A 1 113 ? 11.544 3.227 -9.060 1.00 95.56 113 HIS A CA 1
ATOM 879 C C . HIS A 1 113 ? 10.893 1.998 -9.698 1.00 95.56 113 HIS A C 1
ATOM 881 O O . HIS A 1 113 ? 11.573 1.264 -10.414 1.00 95.56 113 HIS A O 1
ATOM 887 N N . ALA A 1 114 ? 9.608 1.754 -9.431 1.00 96.19 114 ALA A N 1
ATOM 888 C CA . ALA A 1 114 ? 8.879 0.670 -10.066 1.00 96.19 114 ALA A CA 1
ATOM 889 C C . ALA A 1 114 ? 8.884 0.829 -11.597 1.00 96.19 114 ALA A C 1
ATOM 891 O O . ALA A 1 114 ? 8.733 1.933 -12.125 1.00 96.19 114 ALA A O 1
ATOM 892 N N . LEU A 1 115 ? 9.084 -0.284 -12.303 1.00 95.69 115 LEU A N 1
ATOM 893 C CA . LEU A 1 115 ? 9.024 -0.341 -13.764 1.00 95.69 115 LEU A CA 1
ATOM 894 C C . LEU A 1 115 ? 7.589 -0.498 -14.266 1.00 95.69 115 LEU A C 1
ATOM 896 O O . LEU A 1 115 ? 7.292 -0.092 -15.387 1.00 95.69 115 LEU A O 1
ATOM 900 N N . THR A 1 116 ? 6.709 -1.049 -13.430 1.00 95.38 116 THR A N 1
ATOM 901 C CA . THR A 1 116 ? 5.290 -1.233 -13.735 1.00 95.38 116 THR A CA 1
ATOM 902 C C . THR A 1 116 ? 4.420 -0.584 -12.670 1.00 95.38 116 THR A C 1
ATOM 904 O O . THR A 1 116 ? 4.816 -0.464 -11.511 1.00 95.38 116 THR A O 1
ATOM 907 N N . ASP A 1 117 ? 3.228 -0.171 -13.083 1.00 93.19 117 ASP A N 1
ATOM 908 C CA . ASP A 1 117 ? 2.184 0.411 -12.245 1.00 93.19 117 ASP A CA 1
ATOM 909 C C . ASP A 1 117 ? 0.840 0.021 -12.878 1.00 93.19 117 ASP A C 1
ATOM 911 O O . ASP A 1 117 ? 0.652 0.203 -14.087 1.00 93.19 117 ASP A O 1
ATOM 915 N N . ASP A 1 118 ? -0.076 -0.563 -12.100 1.00 94.69 118 ASP A N 1
ATOM 916 C CA . ASP A 1 118 ? -1.407 -0.945 -12.590 1.00 94.69 118 ASP A CA 1
ATOM 917 C C . ASP A 1 118 ? -2.398 0.230 -12.675 1.00 94.69 118 ASP A C 1
ATOM 919 O O . ASP A 1 118 ? -3.536 0.060 -13.121 1.00 94.69 118 ASP A O 1
ATOM 923 N N . GLY A 1 119 ? -1.967 1.430 -12.284 1.00 93.31 119 GLY A N 1
ATOM 924 C CA . GLY A 1 119 ? -2.774 2.641 -12.202 1.00 93.31 119 GLY A CA 1
ATOM 925 C C . GLY A 1 119 ? -3.635 2.720 -10.940 1.00 93.31 119 GLY A C 1
ATOM 926 O O . GLY A 1 119 ? -4.429 3.658 -10.817 1.00 93.31 119 GLY A O 1
ATOM 927 N N . PHE A 1 120 ? -3.499 1.760 -10.023 1.00 93.31 120 PHE A N 1
ATOM 928 C CA . PHE A 1 120 ? -4.261 1.666 -8.786 1.00 93.31 120 PHE A CA 1
ATOM 929 C C . PHE A 1 120 ? -3.328 1.567 -7.577 1.00 93.31 120 PHE A C 1
ATOM 931 O O . PHE A 1 120 ? -2.858 2.586 -7.067 1.00 93.31 120 PHE A O 1
ATOM 938 N N . HIS A 1 121 ? -3.118 0.355 -7.071 1.00 97.12 121 HIS A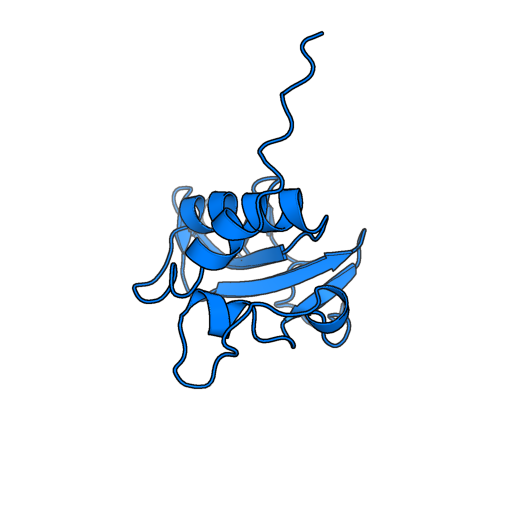 N 1
ATOM 939 C CA . HIS A 1 121 ? -2.468 0.096 -5.797 1.00 97.12 121 HIS A CA 1
ATOM 940 C C . HIS A 1 121 ? -1.331 -0.921 -5.909 1.00 97.12 121 HIS A C 1
ATOM 942 O O . HIS A 1 121 ? -0.748 -1.251 -4.878 1.00 97.12 121 HIS A O 1
ATOM 948 N N . ASN A 1 122 ? -0.982 -1.396 -7.110 1.00 98.00 122 ASN A N 1
ATOM 949 C CA . ASN A 1 122 ? 0.140 -2.312 -7.311 1.00 98.00 122 ASN A CA 1
ATOM 950 C C . ASN A 1 122 ? 1.186 -1.725 -8.258 1.00 98.00 122 ASN A C 1
ATOM 952 O O . ASN A 1 122 ? 0.872 -1.189 -9.319 1.00 98.00 122 ASN A O 1
ATOM 956 N N . CYS A 1 123 ? 2.451 -1.910 -7.899 1.00 97.62 123 CYS A N 1
ATOM 957 C CA . CYS A 1 123 ? 3.588 -1.625 -8.764 1.00 97.62 123 CYS A CA 1
ATOM 958 C C . CYS A 1 123 ? 4.659 -2.711 -8.605 1.00 97.62 123 CYS A C 1
ATOM 960 O O . CYS A 1 123 ? 4.697 -3.383 -7.574 1.00 97.62 123 CYS A O 1
ATOM 962 N N . ALA A 1 124 ? 5.533 -2.909 -9.595 1.00 97.69 124 ALA A N 1
ATOM 963 C CA . ALA A 1 124 ? 6.639 -3.868 -9.491 1.00 97.69 124 ALA A CA 1
ATOM 964 C C . ALA A 1 124 ? 7.986 -3.257 -9.875 1.00 97.69 124 ALA A C 1
ATOM 966 O O . ALA A 1 124 ? 8.081 -2.424 -10.776 1.00 97.69 124 ALA A O 1
ATOM 967 N N . LEU A 1 125 ? 9.055 -3.702 -9.209 1.00 96.94 125 LEU A N 1
ATOM 968 C CA . LEU A 1 125 ? 10.421 -3.250 -9.513 1.00 96.94 125 LEU A CA 1
ATOM 969 C C . LEU A 1 125 ? 10.989 -3.842 -10.798 1.00 96.94 125 LEU A C 1
ATOM 971 O O . LEU A 1 125 ? 11.892 -3.258 -11.392 1.00 96.94 125 LEU A O 1
ATOM 975 N N . VAL A 1 126 ? 10.504 -5.012 -11.194 1.00 95.88 126 VAL A N 1
ATOM 976 C CA . VAL A 1 126 ? 10.963 -5.732 -12.378 1.00 95.88 126 VAL A CA 1
ATOM 977 C C . VAL A 1 126 ? 9.752 -6.099 -13.217 1.00 95.88 126 VAL A C 1
ATOM 979 O O . VAL A 1 126 ? 8.750 -6.556 -12.678 1.00 95.88 126 VAL A O 1
ATOM 982 N N . ASP A 1 127 ? 9.866 -5.914 -14.524 1.00 94.00 127 ASP A N 1
ATOM 983 C CA . ASP A 1 127 ? 8.956 -6.484 -15.509 1.00 94.00 127 ASP A CA 1
ATOM 984 C C . ASP A 1 127 ? 9.727 -7.573 -16.259 1.00 94.00 127 ASP A C 1
ATOM 986 O O . ASP A 1 127 ? 10.753 -7.283 -16.879 1.00 94.00 127 ASP A O 1
ATOM 990 N N . MET A 1 128 ? 9.299 -8.826 -16.120 1.00 92.00 128 MET A N 1
ATOM 991 C CA . MET A 1 128 ? 9.940 -9.965 -16.780 1.00 92.00 128 MET A CA 1
ATOM 992 C C . MET A 1 128 ? 9.552 -10.074 -18.260 1.00 92.00 128 MET A C 1
ATOM 994 O O . MET A 1 128 ? 10.238 -10.771 -19.010 1.00 92.00 128 MET A O 1
ATOM 998 N N . ASP A 1 129 ? 8.506 -9.356 -18.678 1.00 86.50 129 ASP A N 1
ATOM 999 C CA . ASP A 1 129 ? 7.983 -9.349 -20.043 1.00 86.50 129 ASP A CA 1
ATOM 1000 C C . ASP A 1 129 ? 8.493 -8.152 -20.882 1.00 86.50 129 ASP A C 1
ATOM 1002 O O . ASP A 1 129 ? 8.179 -8.061 -22.076 1.00 86.50 129 ASP A O 1
ATOM 1006 N N . ALA A 1 130 ? 9.269 -7.238 -20.279 1.00 76.69 130 ALA A N 1
ATOM 1007 C CA . ALA A 1 130 ? 9.746 -5.982 -20.885 1.00 76.69 130 ALA A CA 1
ATOM 1008 C C . ALA A 1 130 ? 11.035 -6.079 -21.724 1.00 76.69 130 ALA A C 1
ATOM 1010 O O . ALA A 1 130 ? 11.933 -6.900 -21.423 1.00 76.69 130 ALA A O 1
#

Secondary structure (DSSP, 8-state):
---PPPPP--HHHHHHTTTTTTT---HHHHHHHHHHHHHHH--EEEEEEEEEETTEEEEEEEEEEEETTEEEEE-S-HHHHHTT-TTS-SS---GGGSEEEEPPTT-TTSGGG-SEE-SSSEEEEEES--

Sequence (130 aa):
MSKTALASADPAEIAALRGVFADGYTADDINRVFGTIHEVYGRTIVCRWQLLDEGWYQGNSEFYHQDGATYFYDNGGVYDWLSGAPDAPAELGDPLRWRGSPVPNSDREGPQHALTDDGFHNCALVDMDA

Organism: NCBI:txid1817406

Radius of gyration: 14.85 Å; chains: 1; bounding box: 42×30×39 Å

Foldseek 3Di:
DDDDPLPDLDVVVQLVLFQQCQVHDFPVRQLVNQVNVCSNPVWAKAKEAAEQDPNGGDDDIAIWTDDPLWIFHFDQCPVVRSSNPVPHDSHSDDPVPRGDDIDDPPPLSDQNQFPDDPVGHYTYNYYPPD

pLDDT: mean 89.52, std 13.31, range [36.5, 98.0]